Protein AF-A0A7S2WLY3-F1 (afdb_monomer_lite)

Organism: NCBI:txid49252

Sequence (100 aa):
NKHLNNFFLLVPVACLGWLDATLEAKEGKKTQNRNEEVYYVDDGFAMGVAFILSILDQNEKFDNLRWFDEIGRKFATDKTLLMLKKSEEESKFFASATKN

pLDDT: mean 84.57, std 15.41, range [47.97, 97.56]

InterPro domains:
  IPR027307 WASH complex subunit 7 [PTHR31409] (1-90)
  IPR028283 WASH complex subunit 7, C-terminal [PF14746] (1-91)

Secondary structure (DSSP, 8-state):
-GGGTTGGGTHHHHHHHHHHHHHHHHHHTTTS-S-S-----SSHHHHHHHHHHHHTT-HHHHHTT-HHHHHHHHHHHHHHHHHHHHHHHHHHHHHHHTT-

Foldseek 3Di:
DVVCLVVLVCLLVLVVVVVVVVVCVVVVVVPDDDDDDDPPCPCVSVVVVVVSCVVSVCPVVNVVVVSVVVVVVVVVVVVVVVVVVVVVVVVVVVVVVVVD

Radius of gyration: 21.19 Å; chains: 1; bounding box: 43×41×63 Å

Structure (mmCIF, N/CA/C/O backbone):
data_AF-A0A7S2WLY3-F1
#
_entry.id   AF-A0A7S2WLY3-F1
#
loop_
_atom_site.group_PDB
_atom_site.id
_atom_site.type_symbol
_atom_site.label_atom_id
_atom_site.label_alt_id
_atom_site.label_comp_id
_atom_site.label_asym_id
_atom_site.label_entity_id
_atom_site.label_seq_id
_atom_site.pdbx_PDB_ins_code
_atom_site.Cartn_x
_atom_site.Cartn_y
_atom_site.Cartn_z
_atom_site.occupancy
_atom_site.B_iso_or_equiv
_atom_site.auth_seq_id
_atom_site.auth_comp_id
_atom_site.auth_asym_id
_atom_site.auth_atom_id
_atom_site.pdbx_PDB_model_num
ATOM 1 N N . ASN A 1 1 ? 19.236 -1.619 -16.707 1.00 54.47 1 ASN A N 1
ATOM 2 C CA . ASN A 1 1 ? 18.947 -0.822 -15.494 1.00 54.47 1 ASN A CA 1
ATOM 3 C C . ASN A 1 1 ? 18.739 -1.732 -14.290 1.00 54.47 1 ASN A C 1
ATOM 5 O O . ASN A 1 1 ? 17.643 -2.231 -14.118 1.00 54.47 1 ASN A O 1
ATOM 9 N N . LYS A 1 2 ? 19.775 -1.980 -13.468 1.00 72.75 2 LYS A N 1
ATOM 10 C CA . LYS A 1 2 ? 19.675 -2.861 -12.278 1.00 72.75 2 LYS A CA 1
ATOM 11 C C . LYS A 1 2 ? 18.937 -2.215 -11.092 1.00 72.75 2 LYS A C 1
ATOM 13 O O . LYS A 1 2 ? 18.458 -2.923 -10.217 1.00 72.75 2 LYS A O 1
ATOM 18 N N . HIS A 1 3 ? 18.833 -0.884 -11.075 1.00 77.81 3 HIS A N 1
ATOM 19 C CA . HIS A 1 3 ? 18.273 -0.113 -9.958 1.00 77.81 3 HIS A CA 1
ATOM 20 C C . HIS A 1 3 ? 16.747 -0.204 -9.829 1.00 77.81 3 HIS A C 1
ATOM 22 O O . HIS A 1 3 ? 16.222 0.013 -8.745 1.00 77.81 3 HIS A O 1
ATOM 28 N N . LEU A 1 4 ? 16.036 -0.545 -10.909 1.00 84.50 4 LEU A N 1
ATOM 29 C CA . LEU A 1 4 ? 14.571 -0.598 -10.917 1.00 84.50 4 LEU A CA 1
ATOM 30 C C . LEU A 1 4 ? 14.015 -2.009 -10.739 1.00 84.50 4 LEU A C 1
ATOM 32 O O . LEU A 1 4 ? 12.806 -2.150 -10.642 1.00 84.50 4 LEU A O 1
ATOM 36 N N . ASN A 1 5 ? 14.862 -3.040 -10.634 1.00 88.12 5 ASN A N 1
ATOM 37 C CA . ASN A 1 5 ? 14.444 -4.447 -10.522 1.00 88.12 5 ASN A CA 1
ATOM 38 C C . ASN A 1 5 ? 13.542 -4.746 -9.313 1.00 88.12 5 ASN A C 1
ATOM 40 O O . ASN A 1 5 ? 12.848 -5.763 -9.306 1.00 88.12 5 ASN A O 1
ATOM 44 N N . ASN A 1 6 ? 13.581 -3.865 -8.312 1.00 92.00 6 ASN A N 1
ATOM 45 C CA . ASN A 1 6 ? 12.865 -3.982 -7.050 1.00 92.00 6 ASN A CA 1
ATOM 46 C C . ASN A 1 6 ? 11.864 -2.836 -6.837 1.00 92.00 6 ASN A C 1
ATOM 48 O O . ASN A 1 6 ? 11.475 -2.576 -5.702 1.00 92.00 6 ASN A O 1
ATOM 52 N N . PHE A 1 7 ? 11.461 -2.131 -7.900 1.00 93.75 7 PHE A N 1
ATOM 53 C CA . PHE A 1 7 ? 10.497 -1.033 -7.795 1.00 93.75 7 PHE A CA 1
ATOM 54 C C . PHE A 1 7 ? 9.189 -1.480 -7.124 1.00 93.75 7 PHE A C 1
ATOM 56 O O . PHE A 1 7 ? 8.646 -0.742 -6.308 1.00 93.75 7 PHE A O 1
ATOM 63 N N . PHE A 1 8 ? 8.735 -2.712 -7.374 1.00 94.88 8 PHE A N 1
ATOM 64 C CA . PHE A 1 8 ? 7.548 -3.288 -6.733 1.00 94.88 8 PHE A CA 1
ATOM 65 C C . PHE A 1 8 ? 7.560 -3.234 -5.191 1.00 94.88 8 PHE A C 1
ATOM 67 O O . PHE A 1 8 ? 6.496 -3.140 -4.587 1.00 94.88 8 PHE A O 1
ATOM 74 N N . LEU A 1 9 ? 8.736 -3.224 -4.545 1.00 95.38 9 LEU A N 1
ATOM 75 C CA . LEU A 1 9 ? 8.853 -3.079 -3.085 1.00 95.38 9 LEU A CA 1
ATOM 76 C C . LEU A 1 9 ? 8.514 -1.666 -2.589 1.00 95.38 9 LEU A C 1
ATOM 78 O O . LEU A 1 9 ? 8.191 -1.493 -1.417 1.00 95.38 9 LEU A O 1
ATOM 82 N N . LEU A 1 10 ? 8.587 -0.655 -3.457 1.00 94.94 10 LEU A N 1
ATOM 83 C CA . LEU A 1 10 ? 8.236 0.728 -3.128 1.00 94.94 10 LEU A CA 1
ATOM 84 C C . LEU A 1 10 ? 6.730 0.982 -3.215 1.00 94.94 10 LEU A C 1
ATOM 86 O O . LEU A 1 10 ? 6.238 1.916 -2.586 1.00 94.94 10 LEU A O 1
ATOM 90 N N . VAL A 1 11 ? 5.993 0.153 -3.963 1.00 95.06 11 VAL A N 1
ATOM 91 C CA . VAL A 1 11 ? 4.549 0.326 -4.177 1.00 95.06 11 VAL A CA 1
ATOM 92 C C . VAL A 1 11 ? 3.764 0.357 -2.857 1.00 95.06 11 VAL A C 1
ATOM 94 O O . VAL A 1 11 ? 2.999 1.303 -2.678 1.00 95.06 11 VAL A O 1
ATOM 97 N N . PRO A 1 12 ? 3.980 -0.557 -1.885 1.00 95.00 12 PRO A N 1
ATOM 98 C CA . PRO A 1 12 ? 3.333 -0.477 -0.572 1.00 95.00 12 PRO A CA 1
ATOM 99 C C . PRO A 1 12 ? 3.530 0.867 0.143 1.00 95.00 12 PRO A C 1
ATOM 101 O O . PRO A 1 12 ? 2.575 1.445 0.658 1.00 95.00 12 PRO A O 1
ATOM 104 N N . VAL A 1 13 ? 4.759 1.392 0.137 1.00 94.06 13 VAL A N 1
ATOM 105 C CA . VAL A 1 13 ? 5.095 2.673 0.778 1.00 94.06 13 VAL A CA 1
ATOM 106 C C . VAL A 1 13 ? 4.420 3.834 0.050 1.00 94.06 13 VAL A C 1
ATOM 108 O O . VAL A 1 13 ? 3.866 4.725 0.689 1.00 94.06 13 VAL A O 1
ATOM 111 N N . ALA A 1 14 ? 4.401 3.800 -1.283 1.00 94.00 14 ALA A N 1
ATOM 112 C CA . ALA A 1 14 ? 3.710 4.798 -2.089 1.00 94.00 14 ALA A CA 1
ATOM 113 C C . ALA A 1 14 ? 2.191 4.796 -1.836 1.00 94.00 14 ALA A C 1
ATOM 115 O O . ALA A 1 14 ? 1.593 5.866 -1.752 1.00 94.00 14 ALA A O 1
ATOM 116 N N . CYS A 1 15 ? 1.570 3.622 -1.661 1.00 93.81 15 CYS A N 1
ATOM 117 C CA . CYS A 1 15 ? 0.152 3.513 -1.308 1.00 93.81 15 CYS A CA 1
ATOM 118 C C . CYS A 1 15 ? -0.163 4.187 0.034 1.00 93.81 15 CYS A C 1
ATOM 120 O O . CYS A 1 15 ? -1.192 4.847 0.145 1.00 93.81 15 CYS A O 1
ATOM 122 N N . LEU A 1 16 ? 0.711 4.034 1.036 1.00 93.44 16 LEU A N 1
ATOM 123 C CA . LEU A 1 16 ? 0.546 4.691 2.336 1.00 93.44 16 LEU A CA 1
ATOM 124 C C . LEU A 1 16 ? 0.673 6.214 2.213 1.00 93.44 16 LEU A C 1
ATOM 126 O O . LEU A 1 16 ? -0.206 6.928 2.676 1.00 93.44 16 LEU A O 1
ATOM 130 N N . GLY A 1 17 ? 1.694 6.711 1.507 1.00 92.62 17 GLY A N 1
ATOM 131 C CA . GLY A 1 17 ? 1.851 8.154 1.291 1.00 92.62 17 GLY A CA 1
ATOM 132 C C . GLY A 1 17 ? 0.682 8.778 0.519 1.00 92.62 17 GLY A C 1
ATOM 133 O O . GLY A 1 17 ? 0.238 9.878 0.839 1.00 92.62 17 GLY A O 1
ATOM 134 N N . TRP A 1 18 ? 0.136 8.064 -0.471 1.00 90.69 18 TRP A N 1
ATOM 135 C CA . TRP A 1 18 ? -1.075 8.493 -1.174 1.00 90.69 18 TRP A CA 1
ATOM 136 C C . TRP A 1 18 ? -2.309 8.503 -0.261 1.00 90.69 18 TRP A C 1
ATOM 138 O O . TRP A 1 18 ? -3.128 9.423 -0.346 1.00 90.69 18 TRP A O 1
ATOM 148 N N . LEU A 1 19 ? -2.443 7.505 0.618 1.00 89.12 19 LEU A N 1
ATOM 149 C CA . LEU A 1 19 ? -3.529 7.439 1.593 1.00 89.12 19 LEU A CA 1
ATOM 150 C C . LEU A 1 19 ? -3.477 8.634 2.551 1.00 89.12 19 LEU A C 1
ATOM 152 O O . LEU A 1 19 ? -4.501 9.289 2.734 1.00 89.12 19 LEU A O 1
ATOM 156 N N . ASP A 1 20 ? -2.303 8.944 3.100 1.00 89.38 20 ASP A N 1
ATOM 157 C CA . ASP A 1 20 ? -2.108 10.071 4.017 1.00 89.38 20 ASP A CA 1
ATOM 158 C C . ASP A 1 20 ? -2.452 11.401 3.336 1.00 89.38 20 ASP A C 1
ATOM 160 O O . ASP A 1 20 ? -3.284 12.155 3.838 1.00 89.38 20 ASP A O 1
ATOM 164 N N . ALA A 1 21 ? -1.932 11.641 2.127 1.00 87.06 21 ALA A N 1
ATOM 165 C CA . ALA A 1 21 ? -2.261 12.840 1.352 1.00 87.06 21 ALA A CA 1
ATOM 166 C C . ALA A 1 21 ? -3.769 12.947 1.046 1.00 87.06 21 ALA A C 1
ATOM 168 O O . ALA A 1 21 ? -4.350 14.033 1.071 1.00 87.06 21 ALA A O 1
ATOM 169 N N . THR A 1 22 ? -4.430 11.816 0.784 1.00 84.56 22 THR A N 1
ATOM 170 C CA . THR A 1 22 ? -5.880 11.769 0.539 1.00 84.56 22 THR A CA 1
ATOM 171 C C . THR A 1 22 ? -6.680 12.051 1.812 1.00 84.56 22 THR A C 1
ATOM 173 O O . THR A 1 22 ? -7.721 12.713 1.753 1.00 84.56 22 THR A O 1
ATOM 176 N N . LEU A 1 23 ? -6.211 11.574 2.967 1.00 84.31 23 LEU A N 1
ATOM 177 C CA . LEU A 1 23 ? -6.804 11.869 4.270 1.00 84.31 23 LEU A CA 1
ATOM 178 C C . LEU A 1 23 ? -6.656 13.353 4.613 1.00 84.31 23 LEU A C 1
ATOM 180 O O . LEU A 1 23 ? -7.665 13.996 4.899 1.00 84.31 23 LEU A O 1
ATOM 184 N N . GLU A 1 24 ? -5.456 13.919 4.483 1.00 82.69 24 GLU A N 1
ATOM 185 C CA . GLU A 1 24 ? -5.191 15.345 4.707 1.00 82.69 24 GLU A CA 1
ATOM 186 C C . GLU A 1 24 ? -6.045 16.230 3.791 1.00 82.69 24 GLU A C 1
ATOM 188 O O . GLU A 1 24 ? -6.707 17.159 4.256 1.00 82.69 24 GLU A O 1
ATOM 193 N N . ALA A 1 25 ? -6.131 15.901 2.498 1.00 76.69 25 ALA A N 1
ATOM 194 C CA . ALA A 1 25 ? -6.975 16.629 1.552 1.00 76.69 25 ALA A CA 1
ATOM 195 C C . ALA A 1 25 ? -8.473 16.524 1.896 1.00 76.69 25 ALA A C 1
ATOM 197 O O . ALA A 1 25 ? -9.246 17.459 1.663 1.00 76.69 25 ALA A O 1
ATOM 198 N N . LYS A 1 26 ? -8.916 15.389 2.451 1.00 74.81 26 LYS A N 1
ATOM 199 C CA . LYS A 1 26 ? -10.300 15.194 2.905 1.00 74.81 26 LYS A CA 1
ATOM 200 C C . LYS A 1 26 ? -10.597 15.970 4.191 1.00 74.81 26 LYS A C 1
ATOM 202 O O . LYS A 1 26 ? -11.712 16.471 4.342 1.00 74.81 26 LYS A O 1
ATOM 207 N N . GLU A 1 27 ? -9.638 16.066 5.105 1.00 70.50 27 GLU A N 1
ATOM 208 C CA . GLU A 1 27 ? -9.763 16.810 6.362 1.00 70.50 27 GLU A CA 1
ATOM 209 C C . GLU A 1 27 ? -9.669 18.329 6.148 1.00 70.50 27 GLU A C 1
ATOM 211 O O . GLU A 1 27 ? -10.509 19.064 6.671 1.00 70.50 27 GLU A O 1
ATOM 216 N N . GLY A 1 28 ? -8.742 18.798 5.303 1.00 61.84 28 GLY A N 1
ATOM 217 C CA . GLY A 1 28 ? -8.551 20.216 4.966 1.00 61.84 28 GLY A CA 1
ATOM 218 C C . GLY A 1 28 ? -9.772 20.872 4.309 1.00 61.84 28 GLY A C 1
ATOM 219 O O . GLY A 1 28 ? -10.095 22.025 4.593 1.00 61.84 28 GLY A O 1
ATOM 220 N N . LYS A 1 29 ? -10.555 20.106 3.536 1.00 55.41 29 LYS A N 1
ATOM 221 C CA . LYS A 1 29 ? -11.807 20.564 2.901 1.00 55.41 29 LYS A CA 1
ATOM 222 C C . LYS A 1 29 ? -12.921 20.965 3.878 1.00 55.41 29 LYS A C 1
ATOM 224 O O . LYS A 1 29 ? -13.904 21.565 3.446 1.00 55.41 29 LYS A O 1
ATOM 229 N N . LYS A 1 30 ? -12.821 20.652 5.178 1.00 52.44 30 LYS A N 1
ATOM 230 C CA . LYS A 1 30 ? -13.837 21.063 6.167 1.00 52.44 30 LYS A CA 1
ATOM 231 C C . LYS A 1 30 ? -13.731 22.534 6.591 1.00 52.44 30 LYS A C 1
ATOM 233 O O . LYS A 1 30 ? -14.684 23.028 7.189 1.00 52.44 30 LYS A O 1
ATOM 238 N N . THR A 1 31 ? -12.631 23.229 6.282 1.00 53.31 31 THR A N 1
ATOM 239 C CA . THR A 1 31 ? -12.320 24.529 6.910 1.00 53.31 31 THR A CA 1
ATOM 240 C C . THR A 1 31 ? -12.274 25.719 5.938 1.00 53.31 31 THR A C 1
ATOM 242 O O . THR A 1 31 ? -12.334 26.855 6.403 1.00 53.31 31 THR A O 1
ATOM 245 N N . GLN A 1 32 ? -12.231 25.526 4.611 1.00 47.97 32 GLN A N 1
ATOM 246 C CA . GLN A 1 32 ? -12.090 26.641 3.657 1.00 47.97 32 GLN A CA 1
ATOM 247 C C . GLN A 1 32 ? -13.144 26.693 2.542 1.00 47.97 32 GLN A C 1
ATOM 249 O O . GLN A 1 32 ? -13.589 25.701 1.968 1.00 47.97 32 GLN A O 1
ATOM 254 N N . ASN A 1 33 ? -13.570 27.929 2.275 1.00 48.31 33 ASN A N 1
ATOM 255 C CA . ASN A 1 33 ? -14.589 28.323 1.317 1.00 48.31 33 ASN A CA 1
ATOM 256 C C . ASN A 1 33 ? -14.201 27.963 -0.129 1.00 48.31 33 ASN A C 1
ATOM 258 O O . ASN A 1 33 ? -13.329 28.584 -0.722 1.00 48.31 33 ASN A O 1
ATOM 262 N N . ARG A 1 34 ? -14.955 27.030 -0.715 1.00 50.34 34 ARG A N 1
ATOM 263 C CA . ARG A 1 34 ? -15.466 26.991 -2.103 1.00 50.34 34 ARG A CA 1
ATOM 264 C C . ARG A 1 34 ? -14.552 27.161 -3.333 1.00 50.34 34 ARG A C 1
ATOM 266 O O . ARG A 1 34 ? -15.107 27.029 -4.414 1.00 50.34 34 ARG A O 1
ATOM 273 N N . ASN A 1 35 ? -13.237 27.357 -3.236 1.00 50.78 35 ASN A N 1
ATOM 274 C CA . ASN A 1 35 ? -12.371 27.541 -4.421 1.00 50.78 35 ASN A CA 1
ATOM 275 C C . ASN A 1 35 ? -11.069 26.719 -4.427 1.00 50.78 35 ASN A C 1
ATOM 277 O O . ASN A 1 35 ? -10.189 26.988 -5.240 1.00 50.78 35 ASN A O 1
ATOM 281 N N . GLU A 1 36 ? -10.930 25.712 -3.568 1.00 49.28 36 GLU A N 1
ATOM 282 C CA . GLU A 1 36 ? -9.707 24.906 -3.519 1.00 49.28 36 GLU A CA 1
ATOM 283 C C . GLU A 1 36 ? -9.861 23.628 -4.337 1.00 49.28 36 GLU A C 1
ATOM 285 O O . GLU A 1 36 ? -10.782 22.833 -4.134 1.00 49.28 36 GLU A O 1
ATOM 290 N N . GLU A 1 37 ? -8.961 23.530 -5.313 1.00 51.12 37 GLU A N 1
ATOM 291 C CA . GLU A 1 37 ? -8.730 22.474 -6.288 1.00 51.12 37 GLU A CA 1
ATOM 292 C C . GLU A 1 37 ? -9.452 21.168 -5.958 1.00 51.12 37 GLU A C 1
ATOM 294 O O . GLU A 1 37 ? -9.179 20.463 -4.980 1.00 51.12 37 GLU A O 1
ATOM 299 N N . VAL A 1 38 ? -10.422 20.854 -6.814 1.00 53.84 38 VAL A N 1
ATOM 300 C CA . VAL A 1 38 ? -11.091 19.564 -6.848 1.00 53.84 38 VAL A CA 1
ATOM 301 C C . VAL A 1 38 ? -9.997 18.517 -7.043 1.00 53.84 38 VAL A C 1
ATOM 303 O O . VAL A 1 38 ? -9.578 18.272 -8.167 1.00 53.84 38 VAL A O 1
ATOM 306 N N . TYR A 1 39 ? -9.502 17.931 -5.948 1.00 56.41 39 TYR A N 1
ATOM 307 C CA . TYR A 1 39 ? -8.705 16.706 -5.982 1.00 56.41 39 TYR A CA 1
ATOM 308 C C . TYR A 1 39 ? -9.576 15.622 -6.619 1.00 56.41 39 TYR A C 1
ATOM 310 O O . TYR A 1 39 ? -10.315 14.911 -5.939 1.00 56.41 39 TYR A O 1
ATOM 318 N N . TYR A 1 40 ? -9.562 15.600 -7.946 1.00 55.84 40 TYR A N 1
ATOM 319 C CA . TYR A 1 40 ? -10.207 14.631 -8.801 1.00 55.84 40 TYR A CA 1
ATOM 320 C C 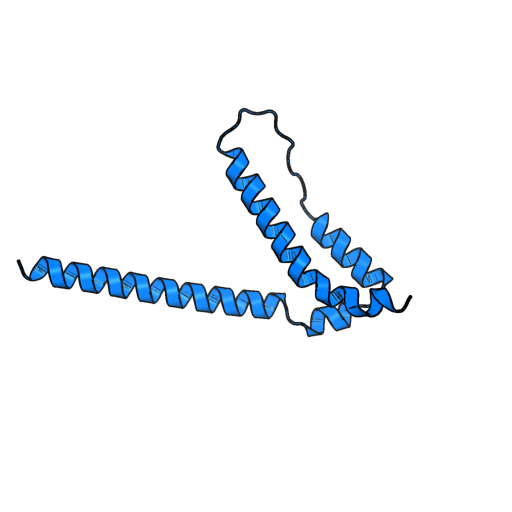. TYR A 1 40 ? -9.110 13.667 -9.218 1.00 55.84 40 TYR A C 1
ATOM 322 O O . TYR A 1 40 ? -8.380 13.903 -10.177 1.00 55.84 40 TYR A O 1
ATOM 330 N N . VAL A 1 41 ? -8.924 12.617 -8.429 1.00 59.72 41 VAL A N 1
ATOM 331 C CA . VAL A 1 41 ? -8.026 11.522 -8.787 1.00 59.72 41 VAL A CA 1
ATOM 332 C C . VAL A 1 41 ? -8.827 10.250 -8.587 1.00 59.72 41 VAL A C 1
ATOM 334 O O . VAL A 1 41 ? -8.779 9.645 -7.522 1.00 59.72 41 VAL A O 1
ATOM 337 N N . ASP A 1 42 ? -9.641 9.920 -9.589 1.00 65.06 42 ASP A N 1
ATOM 338 C CA . ASP A 1 42 ? -10.503 8.732 -9.554 1.00 65.06 42 ASP A CA 1
ATOM 339 C C . ASP A 1 42 ? -9.653 7.450 -9.664 1.00 65.06 42 ASP A C 1
ATOM 341 O O . ASP A 1 42 ? -9.921 6.448 -9.009 1.00 65.06 42 ASP A O 1
ATOM 345 N N . ASP A 1 43 ? -8.543 7.505 -10.409 1.00 85.38 43 ASP A N 1
ATOM 346 C CA . ASP A 1 43 ? -7.674 6.345 -10.634 1.00 85.38 43 ASP A CA 1
ATOM 347 C C . ASP A 1 43 ? -6.200 6.677 -10.944 1.00 85.38 43 ASP A C 1
ATOM 349 O O . ASP A 1 43 ? -5.379 5.766 -11.015 1.00 85.38 43 ASP A O 1
ATOM 353 N N . GLY A 1 44 ? -5.815 7.953 -11.091 1.00 88.19 44 GLY A N 1
ATOM 354 C CA . GLY A 1 44 ? -4.495 8.349 -11.612 1.00 88.19 44 GLY A CA 1
ATOM 355 C C . GLY A 1 44 ? -3.286 7.785 -10.852 1.00 88.19 44 GLY A C 1
ATOM 356 O O . GLY A 1 44 ? -2.287 7.411 -11.466 1.00 88.19 44 GLY A O 1
ATOM 357 N N . PHE A 1 45 ? -3.382 7.651 -9.525 1.00 90.31 45 PHE A N 1
ATOM 358 C CA . PHE A 1 45 ? -2.344 6.988 -8.730 1.00 90.31 45 PHE A CA 1
ATOM 359 C C . PHE A 1 45 ? -2.258 5.487 -9.048 1.00 90.31 45 PHE A C 1
ATOM 361 O O . PHE A 1 45 ? -1.179 4.979 -9.353 1.00 90.31 45 PHE A O 1
ATOM 368 N N . ALA A 1 46 ? -3.396 4.789 -9.031 1.00 91.38 46 ALA A N 1
ATOM 369 C CA . ALA A 1 46 ? -3.464 3.360 -9.324 1.00 91.38 46 ALA A CA 1
ATOM 370 C C . ALA A 1 46 ? -3.016 3.059 -10.764 1.00 91.38 46 ALA A C 1
ATOM 372 O O . ALA A 1 46 ? -2.205 2.160 -10.981 1.00 91.38 46 ALA A O 1
ATOM 373 N N . MET A 1 47 ? -3.466 3.863 -11.730 1.00 93.44 47 MET A N 1
ATOM 374 C CA . MET A 1 47 ? -3.060 3.779 -13.131 1.00 93.44 47 MET A CA 1
ATOM 375 C C . MET A 1 47 ? -1.561 4.029 -13.315 1.00 93.44 47 MET A C 1
ATOM 377 O O . MET A 1 47 ? -0.914 3.301 -14.065 1.00 93.44 47 MET A O 1
ATOM 381 N N . GLY A 1 48 ? -0.980 5.001 -12.606 1.00 93.62 48 GLY A N 1
ATOM 382 C CA . GLY A 1 48 ? 0.461 5.264 -12.644 1.00 93.62 48 GLY A CA 1
ATOM 383 C C . GLY A 1 48 ? 1.289 4.099 -12.097 1.00 93.62 48 GLY A C 1
ATOM 384 O O . GLY A 1 48 ? 2.261 3.678 -12.726 1.00 93.62 48 GLY A O 1
ATOM 385 N N . VAL A 1 49 ? 0.879 3.529 -10.962 1.00 94.75 49 VAL A N 1
ATOM 386 C CA . VAL A 1 49 ? 1.521 2.340 -10.380 1.00 94.75 49 VAL A CA 1
ATOM 387 C C . VAL A 1 49 ? 1.420 1.146 -11.332 1.00 94.75 49 VAL A C 1
ATOM 389 O O . VAL A 1 49 ? 2.438 0.516 -11.622 1.00 94.75 49 VAL A O 1
ATOM 392 N N . ALA A 1 50 ? 0.227 0.867 -11.863 1.00 94.75 50 ALA A N 1
ATOM 393 C C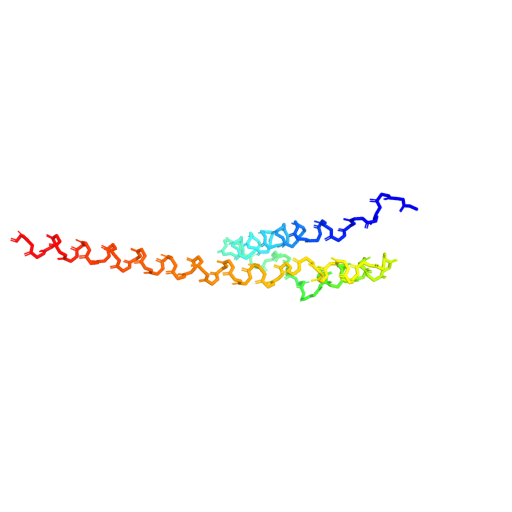A . ALA A 1 50 ? -0.003 -0.229 -12.802 1.00 94.75 50 ALA A CA 1
ATOM 394 C C . ALA A 1 50 ? 0.832 -0.067 -14.083 1.00 94.75 50 ALA A C 1
ATOM 396 O O . ALA A 1 50 ? 1.456 -1.022 -14.549 1.00 94.75 50 ALA A O 1
ATOM 397 N N . PHE A 1 51 ? 0.918 1.155 -14.614 1.00 95.75 51 PHE A N 1
ATOM 398 C CA . PHE A 1 51 ? 1.755 1.464 -15.768 1.00 95.75 51 PHE A CA 1
ATOM 399 C C . PHE A 1 51 ? 3.231 1.157 -15.488 1.00 95.75 51 PHE A C 1
ATOM 401 O O . PHE A 1 51 ? 3.848 0.416 -16.254 1.00 95.75 51 PHE A O 1
ATOM 408 N N . ILE A 1 52 ? 3.790 1.642 -14.372 1.00 95.19 52 ILE A N 1
ATOM 409 C CA . ILE A 1 52 ? 5.20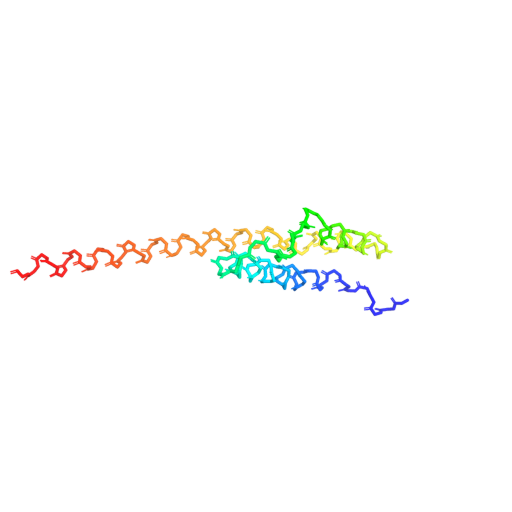4 1.411 -14.032 1.00 95.19 52 ILE A CA 1
ATOM 410 C C . ILE A 1 52 ? 5.492 -0.082 -13.806 1.00 95.19 52 ILE A C 1
ATOM 412 O O . ILE A 1 52 ? 6.507 -0.594 -14.281 1.00 95.19 52 ILE A O 1
ATOM 416 N N . LEU A 1 53 ? 4.600 -0.807 -13.127 1.00 95.25 53 LEU A N 1
ATOM 417 C CA . LEU A 1 53 ? 4.747 -2.253 -12.932 1.00 95.25 53 LEU A CA 1
ATOM 418 C C . LEU A 1 53 ? 4.701 -3.022 -14.258 1.00 95.25 53 LEU A C 1
ATOM 420 O O . LEU A 1 53 ? 5.468 -3.972 -14.428 1.00 95.25 53 LEU A O 1
ATOM 424 N N . SER A 1 54 ? 3.859 -2.591 -15.206 1.00 95.75 54 SER A N 1
ATOM 425 C CA . SER A 1 54 ? 3.755 -3.205 -16.535 1.00 95.75 54 SER A CA 1
ATOM 426 C C . SER A 1 54 ? 5.020 -3.024 -17.375 1.00 95.75 54 SER A C 1
ATOM 428 O O . SER A 1 54 ? 5.531 -4.000 -17.916 1.00 95.75 54 SER A O 1
ATOM 430 N N . ILE A 1 55 ? 5.588 -1.813 -17.430 1.00 96.12 55 ILE A N 1
ATOM 431 C CA . ILE A 1 55 ? 6.783 -1.541 -18.247 1.00 96.12 55 ILE A CA 1
ATOM 432 C C . ILE A 1 55 ? 8.052 -2.177 -17.664 1.00 96.12 55 ILE A C 1
ATOM 434 O O . ILE A 1 55 ? 9.026 -2.379 -18.387 1.00 96.12 55 ILE A O 1
ATOM 438 N N . LEU A 1 56 ? 8.061 -2.463 -16.357 1.00 94.94 56 LEU A N 1
ATOM 439 C CA . LEU A 1 56 ? 9.177 -3.109 -15.664 1.00 94.94 56 LEU A CA 1
ATOM 440 C C . LEU A 1 56 ? 9.023 -4.631 -15.545 1.00 94.94 56 LEU A C 1
ATOM 442 O O . LEU A 1 56 ? 9.941 -5.269 -15.026 1.00 94.94 56 LEU A O 1
ATOM 446 N N . ASP A 1 57 ? 7.895 -5.190 -15.992 1.00 95.75 57 ASP A N 1
ATOM 447 C CA . ASP A 1 57 ? 7.540 -6.607 -15.858 1.00 95.75 57 ASP A CA 1
ATOM 448 C C . ASP A 1 57 ? 7.624 -7.108 -14.399 1.00 95.75 57 ASP A C 1
ATOM 450 O O . ASP A 1 57 ? 8.321 -8.064 -14.053 1.00 95.75 57 ASP A O 1
ATOM 454 N N . GLN A 1 58 ? 6.972 -6.377 -13.485 1.00 95.88 58 GLN A N 1
ATOM 455 C CA . GLN A 1 58 ? 7.018 -6.649 -12.037 1.00 95.88 58 GLN A CA 1
ATOM 456 C C . GLN A 1 58 ? 5.663 -6.968 -11.412 1.00 95.88 58 GLN A C 1
ATOM 458 O O . GLN A 1 58 ? 5.589 -7.088 -10.191 1.00 95.88 58 GLN A O 1
ATOM 463 N N . ASN A 1 59 ? 4.612 -7.135 -12.217 1.00 95.25 59 ASN A N 1
ATOM 464 C CA . ASN A 1 59 ? 3.268 -7.438 -11.716 1.00 95.25 59 ASN A CA 1
ATOM 465 C C . ASN A 1 59 ? 3.253 -8.711 -10.858 1.00 95.25 59 ASN A C 1
ATOM 467 O O . ASN A 1 59 ? 2.856 -8.655 -9.703 1.00 95.25 59 ASN A O 1
ATOM 471 N N . GLU A 1 60 ? 3.813 -9.820 -11.351 1.00 96.06 60 GLU A N 1
ATOM 472 C CA . GLU A 1 60 ? 3.857 -11.081 -10.592 1.00 96.06 60 GLU A CA 1
ATOM 473 C C . GLU A 1 60 ? 4.649 -10.944 -9.278 1.00 96.06 60 GLU A C 1
ATOM 475 O O . GLU A 1 60 ? 4.260 -11.458 -8.230 1.00 96.06 60 GLU A O 1
ATOM 480 N N . LYS A 1 61 ? 5.763 -10.201 -9.301 1.00 95.69 61 LYS A N 1
ATOM 481 C CA . LYS A 1 61 ? 6.571 -9.939 -8.098 1.00 95.69 61 LYS A CA 1
ATOM 482 C C . LYS A 1 61 ? 5.802 -9.117 -7.068 1.00 95.69 61 LYS A C 1
ATOM 484 O O . LYS A 1 61 ? 5.940 -9.369 -5.874 1.00 95.69 61 LYS A O 1
ATOM 489 N N . PHE A 1 62 ? 5.017 -8.146 -7.529 1.00 95.62 62 PHE A N 1
ATOM 490 C CA . PHE A 1 62 ? 4.149 -7.345 -6.679 1.00 95.62 62 PHE A CA 1
ATOM 491 C C . PHE A 1 62 ? 3.003 -8.181 -6.095 1.00 95.62 62 PHE A C 1
ATOM 493 O O . PHE A 1 62 ? 2.796 -8.149 -4.885 1.00 95.62 62 PHE A O 1
ATOM 500 N N . ASP A 1 63 ? 2.322 -8.986 -6.911 1.00 95.25 63 ASP A N 1
ATOM 501 C CA . ASP A 1 63 ? 1.216 -9.845 -6.469 1.00 95.25 63 ASP A CA 1
ATOM 502 C C . ASP A 1 63 ? 1.664 -10.855 -5.402 1.00 95.25 63 ASP A C 1
ATOM 504 O O . ASP A 1 63 ? 0.960 -11.099 -4.417 1.00 95.25 63 ASP A O 1
ATOM 508 N N . ASN A 1 64 ? 2.891 -11.370 -5.529 1.00 96.56 64 ASN A N 1
ATOM 509 C CA . ASN A 1 64 ? 3.512 -12.255 -4.545 1.00 96.56 64 ASN A CA 1
ATOM 510 C C . ASN A 1 64 ? 3.748 -11.599 -3.173 1.00 96.56 64 ASN A C 1
ATOM 512 O O . ASN A 1 64 ? 3.884 -12.314 -2.181 1.00 96.56 64 ASN A O 1
ATOM 516 N N . LEU A 1 65 ? 3.759 -10.263 -3.074 1.00 95.44 65 LEU A N 1
ATOM 517 C CA . LEU A 1 65 ? 3.801 -9.583 -1.775 1.00 95.44 65 LEU A CA 1
ATOM 518 C C . LEU A 1 65 ? 2.503 -9.756 -0.987 1.00 95.44 65 LEU A C 1
ATOM 520 O O . LEU A 1 65 ? 2.518 -9.561 0.227 1.00 95.44 65 LEU A O 1
ATOM 524 N N . ARG A 1 66 ? 1.381 -10.072 -1.658 1.00 96.06 66 ARG A N 1
ATOM 525 C CA . ARG A 1 66 ? 0.054 -10.210 -1.029 1.00 96.06 66 ARG A CA 1
ATOM 526 C C . ARG A 1 66 ? -0.315 -8.985 -0.179 1.00 96.06 66 ARG A C 1
ATOM 528 O O . ARG A 1 66 ? -1.025 -9.088 0.817 1.00 96.06 66 ARG A O 1
ATOM 535 N N . TRP A 1 67 ? 0.191 -7.813 -0.565 1.00 94.38 67 TRP A N 1
ATOM 536 C CA . TRP A 1 67 ? 0.154 -6.589 0.237 1.00 94.38 67 TRP A CA 1
ATOM 537 C C . TRP A 1 67 ? -1.267 -6.198 0.648 1.00 94.38 67 TRP A C 1
ATOM 539 O O . TRP A 1 67 ? -1.536 -5.971 1.827 1.00 94.38 67 TRP A O 1
ATOM 549 N N . PHE A 1 68 ? -2.188 -6.160 -0.318 1.00 93.50 68 PHE A N 1
ATOM 550 C CA . PHE A 1 68 ? -3.574 -5.770 -0.068 1.00 93.50 68 PHE A CA 1
ATOM 551 C C . PHE A 1 68 ? -4.320 -6.788 0.801 1.00 93.50 68 PHE A C 1
ATOM 553 O O . PHE A 1 68 ? -5.107 -6.392 1.661 1.00 93.50 68 PHE A O 1
ATOM 560 N N . ASP A 1 69 ? -4.035 -8.083 0.636 1.00 96.38 69 ASP A N 1
ATOM 561 C CA . ASP A 1 69 ? -4.599 -9.130 1.492 1.00 96.38 69 ASP A CA 1
ATOM 562 C C . ASP A 1 69 ? -4.119 -8.985 2.939 1.00 96.38 69 ASP A C 1
ATOM 564 O O . ASP A 1 69 ? -4.898 -9.142 3.883 1.00 96.38 69 ASP A O 1
ATOM 568 N N . GLU A 1 70 ? -2.834 -8.679 3.119 1.00 95.81 70 GLU A N 1
ATOM 569 C CA . GLU A 1 70 ? -2.221 -8.555 4.437 1.00 95.81 70 GLU A CA 1
ATOM 570 C C . GLU A 1 70 ? -2.691 -7.300 5.168 1.00 95.81 70 GLU A C 1
ATOM 572 O O . GLU A 1 70 ? -3.037 -7.364 6.350 1.00 95.81 70 GLU A O 1
ATOM 577 N N . ILE A 1 71 ? -2.814 -6.181 4.447 1.00 95.31 71 ILE A N 1
ATOM 578 C CA . ILE A 1 71 ? -3.490 -4.983 4.943 1.00 95.31 71 ILE A CA 1
ATOM 579 C C . ILE A 1 71 ? -4.912 -5.327 5.378 1.00 95.31 71 ILE A C 1
ATOM 581 O O . ILE A 1 71 ? -5.279 -5.048 6.519 1.00 95.31 71 ILE A O 1
ATOM 585 N N . GLY A 1 72 ? -5.707 -5.962 4.513 1.00 95.75 72 GLY A N 1
ATOM 586 C CA . GLY A 1 72 ? -7.095 -6.303 4.827 1.00 95.75 72 GLY A CA 1
ATOM 587 C C . GLY A 1 72 ? -7.210 -7.146 6.098 1.00 95.75 72 GLY A C 1
ATOM 588 O O . GLY A 1 72 ? -8.020 -6.847 6.981 1.00 95.75 72 GLY A O 1
ATOM 589 N N . ARG A 1 73 ? -6.340 -8.152 6.246 1.00 97.44 73 ARG A N 1
ATOM 590 C CA . ARG A 1 73 ? -6.277 -9.010 7.438 1.00 97.44 73 ARG A CA 1
ATOM 591 C C . ARG A 1 73 ? -5.880 -8.239 8.694 1.00 97.44 73 ARG A C 1
ATOM 593 O O . ARG A 1 73 ? -6.501 -8.426 9.746 1.00 97.44 73 ARG A O 1
ATOM 600 N N . LYS A 1 74 ? -4.873 -7.367 8.595 1.00 96.25 74 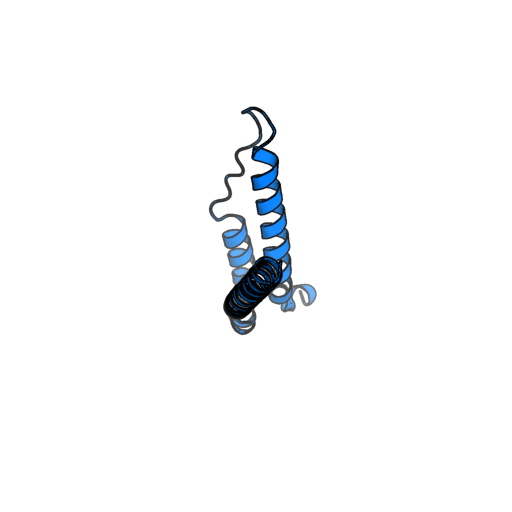LYS A N 1
ATOM 601 C CA . LYS A 1 74 ? -4.434 -6.524 9.709 1.00 96.25 74 LYS A CA 1
ATOM 602 C C . LYS A 1 74 ? -5.557 -5.597 10.167 1.00 96.25 74 LYS A C 1
ATOM 604 O O . LYS A 1 74 ? -5.878 -5.586 11.351 1.00 96.25 74 LYS A O 1
ATOM 609 N N . PHE A 1 75 ? -6.205 -4.891 9.244 1.00 95.25 75 PHE A N 1
ATOM 610 C CA . PHE A 1 75 ? -7.309 -3.985 9.567 1.00 95.25 75 PHE A CA 1
ATOM 611 C C . PHE A 1 75 ? -8.500 -4.708 10.200 1.00 95.25 75 PHE A C 1
ATOM 613 O O . PHE A 1 75 ? -9.084 -4.198 11.156 1.00 95.25 75 PHE A O 1
ATOM 620 N N . ALA A 1 76 ? -8.857 -5.897 9.706 1.00 96.81 76 ALA A N 1
ATOM 621 C CA . ALA A 1 76 ? -9.918 -6.702 10.307 1.00 96.81 76 ALA A CA 1
ATOM 622 C C . ALA A 1 76 ? -9.580 -7.082 11.758 1.00 96.81 76 ALA A C 1
ATOM 624 O O . ALA A 1 76 ? -10.397 -6.877 12.656 1.00 96.81 76 ALA A O 1
ATOM 625 N N . THR A 1 77 ? -8.354 -7.555 11.989 1.00 97.56 77 THR A N 1
ATOM 626 C CA . THR A 1 77 ? -7.850 -7.902 13.326 1.00 97.56 77 THR A CA 1
ATOM 627 C C . THR A 1 77 ? -7.864 -6.695 14.262 1.00 97.56 77 THR A C 1
ATOM 629 O O . THR A 1 77 ? -8.432 -6.762 15.352 1.00 97.56 77 THR A O 1
ATOM 632 N N . ASP A 1 78 ? -7.293 -5.571 13.826 1.00 96.56 78 ASP A N 1
ATOM 633 C CA . ASP A 1 78 ? -7.211 -4.346 14.621 1.00 96.56 78 ASP A CA 1
ATOM 634 C C . ASP A 1 78 ? -8.611 -3.828 14.981 1.00 96.56 78 ASP A C 1
ATOM 636 O O . ASP A 1 78 ? -8.865 -3.453 16.126 1.00 96.56 78 ASP A O 1
ATOM 640 N N . LYS A 1 79 ? -9.559 -3.878 14.036 1.00 95.88 79 LYS A N 1
ATOM 641 C CA . LYS A 1 79 ? -10.955 -3.488 14.268 1.00 95.88 79 LYS A CA 1
ATOM 642 C C . LYS A 1 79 ? -11.620 -4.354 15.337 1.00 95.88 79 LYS A C 1
ATOM 644 O O . LYS A 1 79 ? -12.283 -3.813 16.222 1.00 95.88 79 LYS A O 1
ATOM 649 N N . THR A 1 80 ? -11.437 -5.673 15.285 1.00 96.56 80 THR A N 1
ATOM 650 C CA . THR A 1 80 ? -11.969 -6.587 16.305 1.00 96.56 80 THR A CA 1
ATOM 651 C C . THR A 1 80 ? -11.358 -6.306 17.677 1.00 96.56 80 THR A C 1
ATOM 653 O O . THR A 1 80 ? -12.091 -6.204 18.660 1.00 96.56 80 THR A O 1
ATOM 656 N N . LEU A 1 81 ? -10.039 -6.106 17.754 1.00 96.12 81 LEU A N 1
ATOM 657 C CA . LEU A 1 81 ? -9.357 -5.779 19.010 1.00 96.12 81 LEU A CA 1
ATOM 658 C C . LEU A 1 81 ? -9.851 -4.459 19.613 1.00 96.12 81 LEU A C 1
ATOM 660 O O . LEU A 1 81 ? -10.050 -4.371 20.825 1.00 96.12 81 LEU A O 1
ATOM 664 N N . LEU A 1 82 ? -10.080 -3.441 18.782 1.00 95.38 82 LEU A N 1
ATOM 665 C CA . LEU A 1 82 ? -10.630 -2.158 19.222 1.00 95.38 82 LEU A CA 1
ATOM 666 C C . LEU A 1 82 ? -12.059 -2.299 19.767 1.00 95.38 82 LEU A C 1
ATOM 668 O O . LEU A 1 82 ? -12.378 -1.708 20.798 1.00 95.38 82 LEU A O 1
ATOM 672 N N . MET A 1 83 ? -12.909 -3.102 19.120 1.00 95.44 83 MET A N 1
ATOM 673 C CA . MET A 1 83 ? -14.273 -3.362 19.598 1.00 95.44 83 MET A CA 1
ATOM 674 C C . MET A 1 83 ? -14.290 -4.080 20.953 1.00 95.44 83 MET A C 1
ATOM 676 O O . MET A 1 83 ? -15.068 -3.706 21.829 1.00 95.44 83 MET A O 1
ATOM 680 N N . LEU A 1 84 ? -13.408 -5.066 21.145 1.00 95.06 84 LEU A N 1
ATOM 681 C CA . LEU A 1 84 ? -13.289 -5.786 22.415 1.00 95.06 84 LEU A CA 1
ATOM 682 C C . LEU A 1 84 ? -12.873 -4.845 23.548 1.00 95.06 84 LEU A C 1
ATOM 684 O O . LEU A 1 84 ? -13.568 -4.774 24.560 1.00 95.06 84 LEU A O 1
ATOM 688 N N . LYS A 1 85 ? -11.817 -4.046 23.345 1.00 94.06 85 LYS A N 1
ATOM 689 C CA . LYS A 1 85 ? -11.363 -3.057 24.336 1.00 94.06 85 LYS A CA 1
ATOM 690 C C . LYS A 1 85 ? -12.471 -2.086 24.735 1.00 94.06 85 LYS A C 1
ATOM 692 O O . LYS A 1 85 ? -12.674 -1.850 25.921 1.00 94.06 85 LYS A O 1
ATOM 697 N N . LYS A 1 86 ? -13.237 -1.591 23.759 1.00 92.56 86 LYS A N 1
ATOM 698 C CA . LYS A 1 86 ? -14.366 -0.693 24.024 1.00 92.56 86 LYS A CA 1
ATOM 699 C C . LYS A 1 86 ? -15.434 -1.355 24.905 1.00 92.56 86 LYS A C 1
ATOM 701 O O . LYS A 1 86 ? -15.894 -0.746 25.864 1.00 92.56 86 LYS A O 1
ATOM 706 N N . SER A 1 87 ? -15.783 -2.615 24.634 1.00 91.19 87 SER A N 1
ATOM 707 C CA . SER A 1 87 ? -16.764 -3.352 25.447 1.00 91.19 87 SER A CA 1
ATOM 708 C C . SER A 1 87 ? -16.279 -3.635 26.877 1.00 91.19 87 SER A C 1
ATOM 710 O O . SER A 1 87 ? -17.066 -3.613 27.827 1.00 91.19 87 SER A O 1
ATOM 712 N N . GLU A 1 88 ? -14.973 -3.861 27.056 1.00 91.44 88 GLU A N 1
ATOM 713 C CA . GLU A 1 88 ? -14.360 -4.035 28.374 1.00 91.44 88 GLU A CA 1
ATOM 714 C C . GLU A 1 88 ? -14.368 -2.732 29.179 1.00 91.44 88 GLU A C 1
ATOM 716 O O . GLU A 1 88 ? -14.636 -2.751 30.380 1.00 91.44 88 GLU A O 1
ATOM 721 N N . GLU A 1 89 ? -14.073 -1.604 28.532 1.00 90.50 89 GLU A N 1
ATOM 722 C CA . GLU A 1 89 ? -14.127 -0.272 29.142 1.00 90.50 89 GLU A CA 1
ATOM 723 C C . GLU A 1 89 ? -15.550 0.085 29.577 1.00 90.50 89 GLU A C 1
ATOM 725 O O . GLU A 1 89 ? -15.755 0.500 30.719 1.00 90.50 89 GLU A O 1
ATOM 730 N N . GLU A 1 90 ? -16.541 -0.162 28.717 1.00 89.38 90 GLU A N 1
ATOM 731 C CA . GLU A 1 90 ? -17.957 0.025 29.041 1.00 89.38 90 GLU A CA 1
ATOM 732 C C . GLU A 1 90 ? -18.367 -0.852 30.234 1.00 89.38 90 GLU A C 1
ATOM 734 O O . GLU A 1 90 ? -18.937 -0.357 31.207 1.00 89.38 90 GLU A O 1
ATOM 739 N N . SER A 1 91 ? -17.993 -2.135 30.236 1.00 86.81 91 SER A N 1
ATOM 740 C CA . SER A 1 91 ? -18.308 -3.056 31.338 1.00 86.81 91 SER A CA 1
ATOM 741 C C . SER A 1 91 ? -17.682 -2.623 32.671 1.00 86.81 91 SER A C 1
ATOM 743 O O . SER A 1 91 ? -18.334 -2.687 33.716 1.00 86.81 91 SER A O 1
ATOM 745 N N . LYS A 1 92 ? -16.432 -2.138 32.653 1.00 88.06 92 LYS A N 1
ATOM 746 C CA . LYS A 1 92 ? -15.749 -1.597 33.843 1.00 88.06 92 LYS A CA 1
ATOM 747 C C . LYS A 1 92 ? -16.434 -0.332 34.362 1.00 88.06 92 LYS A C 1
ATOM 749 O O . LYS A 1 92 ? -16.553 -0.171 35.576 1.00 88.06 92 LYS A O 1
ATOM 754 N N . PHE A 1 93 ? -16.901 0.532 33.463 1.00 87.75 93 PHE A N 1
ATOM 755 C CA . PHE A 1 93 ? -17.634 1.748 33.809 1.00 87.75 93 PHE A CA 1
ATOM 756 C C . PHE A 1 93 ? -18.994 1.444 34.462 1.00 87.75 93 PHE A C 1
ATOM 758 O O . PHE A 1 93 ? -19.325 2.015 35.498 1.00 87.75 93 PHE A O 1
ATOM 765 N N . PHE A 1 94 ? -19.766 0.492 33.929 1.00 80.75 94 PHE A N 1
ATOM 766 C CA . PHE A 1 94 ? -21.031 0.080 34.555 1.00 80.75 94 PHE A CA 1
ATOM 767 C C . PHE A 1 94 ? -20.819 -0.599 35.919 1.00 80.75 94 PHE A C 1
ATOM 769 O O . PHE A 1 94 ? -21.569 -0.350 36.868 1.00 80.75 94 PHE A O 1
ATOM 776 N N . ALA A 1 95 ? -19.772 -1.416 36.059 1.00 83.88 95 ALA A N 1
ATOM 777 C CA . ALA A 1 95 ? -19.454 -2.083 37.321 1.00 83.88 95 ALA A CA 1
ATOM 778 C C . ALA A 1 95 ? -19.030 -1.107 38.435 1.00 83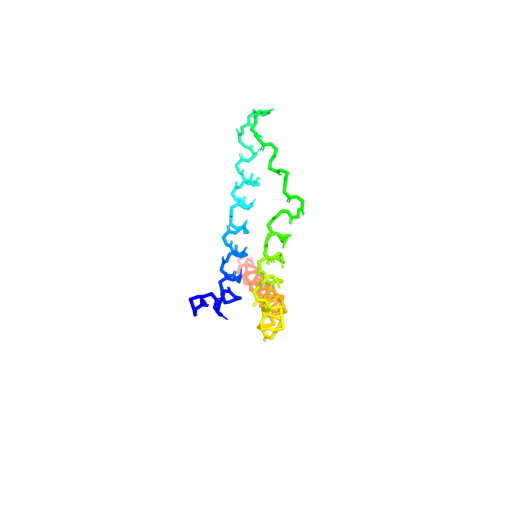.88 95 ALA A C 1
ATOM 780 O O . ALA A 1 95 ? -19.316 -1.363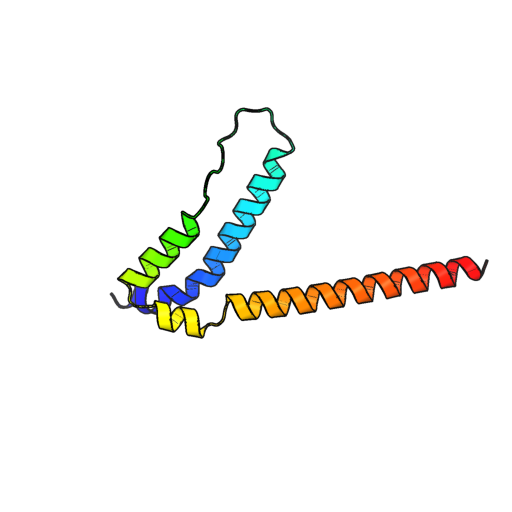 39.606 1.00 83.88 95 ALA A O 1
ATOM 781 N N . SER A 1 96 ? -18.370 0.009 38.100 1.00 79.00 96 SER A N 1
ATOM 782 C CA . SER A 1 96 ? -18.032 1.051 39.078 1.00 79.00 96 SER A CA 1
ATOM 783 C C . SER A 1 96 ? -19.233 1.930 39.441 1.00 79.00 96 SER A C 1
ATOM 785 O O . SER A 1 96 ? -19.374 2.296 40.605 1.00 79.00 96 SER A O 1
ATOM 787 N N . ALA A 1 97 ? -20.134 2.203 38.493 1.00 76.62 97 ALA A N 1
ATOM 788 C CA . ALA A 1 97 ? -21.339 3.002 38.725 1.00 76.62 97 ALA A CA 1
ATOM 789 C C . ALA A 1 97 ? -22.381 2.311 39.625 1.00 76.62 97 ALA A C 1
ATOM 791 O O . ALA A 1 97 ? -23.124 2.989 40.322 1.00 76.62 97 ALA A O 1
ATOM 792 N N . THR A 1 98 ? -22.420 0.974 39.642 1.00 73.56 98 THR A N 1
ATOM 793 C CA . THR A 1 98 ? -23.385 0.196 40.452 1.00 73.56 98 THR A CA 1
ATOM 794 C C . THR A 1 98 ? -22.916 -0.023 41.903 1.00 73.56 98 THR A C 1
ATOM 796 O O . THR A 1 98 ? -23.634 -0.607 42.709 1.00 73.56 98 THR A O 1
ATOM 799 N N . LYS A 1 99 ? -21.686 0.391 42.247 1.00 65.25 99 LYS A N 1
ATOM 800 C CA . LYS A 1 99 ? -21.081 0.211 43.582 1.00 65.25 99 LYS A CA 1
ATOM 801 C C . LYS A 1 99 ? -21.238 1.420 44.523 1.00 65.25 99 LYS A C 1
ATOM 803 O O . LYS A 1 99 ? -20.791 1.316 45.664 1.00 65.25 99 LYS A O 1
ATOM 808 N N . ASN A 1 100 ? -21.848 2.512 44.056 1.00 50.56 100 ASN A N 1
ATOM 809 C CA . ASN A 1 100 ? -22.224 3.700 44.840 1.00 50.56 100 ASN A CA 1
ATOM 810 C C . ASN A 1 100 ? -23.736 3.733 45.068 1.00 50.56 100 ASN A C 1
ATOM 812 O O . ASN A 1 100 ? -24.143 4.298 46.105 1.00 50.56 100 ASN A O 1
#